Protein AF-A0A118H5D2-F1 (afdb_monomer_lite)

Foldseek 3Di:
DDDDDPDDDDDDFDKDWDAPVPPVPFDWAPPVPDPDDDFFTKTWGKTWIAGPVNPDGDGMWTWMWTWHDDDVVVPDTDIDIDTDDDPDD

Radius of gyration: 18.21 Å; chains: 1; bounding box: 45×58×40 Å

Organism: Cynara cardunculus var. scolymus (NCBI:txid59895)

Structure (mmCIF, N/CA/C/O backbone):
data_AF-A0A118H5D2-F1
#
_entry.id   AF-A0A118H5D2-F1
#
loop_
_atom_site.group_PDB
_atom_site.id
_atom_site.type_symbol
_atom_site.label_atom_id
_atom_site.label_alt_id
_atom_site.label_comp_id
_atom_site.label_asym_id
_atom_site.label_entity_id
_atom_site.label_seq_id
_atom_site.pdbx_PDB_ins_code
_atom_site.Cartn_x
_atom_site.Cartn_y
_atom_site.Cartn_z
_atom_site.occupancy
_atom_site.B_iso_or_equiv
_atom_site.auth_seq_id
_atom_site.auth_comp_id
_atom_site.auth_asym_id
_atom_site.auth_atom_id
_atom_site.pdbx_PDB_model_num
ATOM 1 N N . MET A 1 1 ? -6.822 46.649 1.863 1.00 42.31 1 MET A N 1
ATOM 2 C CA . MET A 1 1 ? -7.137 45.844 3.063 1.00 42.31 1 MET A CA 1
ATOM 3 C C . MET A 1 1 ? -7.221 44.385 2.634 1.00 42.31 1 MET A C 1
ATOM 5 O O . MET A 1 1 ? -8.183 44.035 1.966 1.00 42.31 1 MET A O 1
ATOM 9 N N . SER A 1 2 ? -6.207 43.556 2.903 1.00 59.47 2 SER A N 1
ATOM 10 C CA . SER A 1 2 ? -6.314 42.108 2.667 1.00 59.47 2 SER A CA 1
ATOM 11 C C . SER A 1 2 ? -7.047 41.476 3.849 1.00 59.47 2 SER A C 1
ATOM 13 O O . SER A 1 2 ? -6.579 41.583 4.982 1.00 59.47 2 SER A O 1
ATOM 15 N N . SER A 1 3 ? -8.195 40.848 3.611 1.00 62.91 3 SER A N 1
ATOM 16 C CA . SER A 1 3 ? -8.889 40.064 4.632 1.00 62.91 3 SER A CA 1
ATOM 17 C C . SER A 1 3 ? -8.047 38.838 4.990 1.00 62.91 3 SER A C 1
ATOM 19 O O . SER A 1 3 ? -7.777 38.003 4.128 1.00 62.91 3 SER A O 1
ATOM 21 N N . ILE A 1 4 ? -7.639 38.721 6.251 1.00 68.06 4 ILE A N 1
ATOM 22 C CA . ILE A 1 4 ? -7.051 37.491 6.785 1.00 68.06 4 ILE A CA 1
ATOM 23 C C . ILE A 1 4 ? -8.213 36.515 6.978 1.00 68.06 4 ILE A C 1
ATOM 25 O O . ILE A 1 4 ? -9.050 36.711 7.858 1.00 68.06 4 ILE A O 1
ATOM 29 N N . ALA A 1 5 ? -8.310 35.501 6.119 1.00 71.75 5 ALA A N 1
ATOM 30 C CA . ALA A 1 5 ? -9.229 34.393 6.350 1.00 71.75 5 ALA A CA 1
ATOM 31 C C . ALA A 1 5 ? -8.834 33.686 7.664 1.00 71.75 5 ALA A C 1
ATOM 33 O O . ALA A 1 5 ? -7.634 33.520 7.907 1.00 71.75 5 ALA A O 1
ATOM 34 N N . PRO A 1 6 ? -9.788 33.267 8.518 1.00 72.81 6 PRO A N 1
ATOM 35 C CA . PRO A 1 6 ? -9.464 32.506 9.718 1.00 72.81 6 PRO A CA 1
ATOM 36 C C . PRO A 1 6 ? -8.676 31.254 9.336 1.00 72.81 6 PRO A C 1
ATOM 38 O O . PRO A 1 6 ? -9.078 30.508 8.441 1.00 72.81 6 PRO A O 1
ATOM 41 N N . GLN A 1 7 ? -7.549 31.024 10.003 1.00 79.12 7 GLN A N 1
ATOM 42 C CA . GLN A 1 7 ? -6.755 29.828 9.769 1.00 79.12 7 GLN A CA 1
ATOM 43 C C . GLN A 1 7 ? -7.571 28.598 10.182 1.00 79.12 7 GLN A C 1
ATOM 45 O O . GLN A 1 7 ? -8.023 28.496 11.323 1.00 79.12 7 GLN A O 1
ATOM 50 N N . ALA A 1 8 ? -7.804 27.686 9.236 1.00 85.50 8 ALA A N 1
ATOM 51 C CA . ALA A 1 8 ? -8.578 26.476 9.486 1.00 85.50 8 ALA A CA 1
ATOM 52 C C . ALA A 1 8 ? -7.916 25.620 10.580 1.00 85.50 8 ALA A C 1
ATOM 54 O O . ALA A 1 8 ? -6.690 25.489 10.630 1.00 85.50 8 ALA A O 1
ATOM 55 N N . LYS A 1 9 ? -8.734 25.023 11.454 1.00 91.81 9 LYS A N 1
ATOM 56 C CA . LYS A 1 9 ? -8.258 24.122 12.508 1.00 91.81 9 LYS A CA 1
ATOM 57 C C . LYS A 1 9 ? -7.699 22.844 11.882 1.00 91.81 9 LYS A C 1
ATOM 59 O O . LYS A 1 9 ? -8.408 22.140 11.167 1.00 91.81 9 LYS A O 1
ATOM 64 N N . VAL A 1 10 ? -6.438 22.540 12.175 1.00 93.31 10 VAL A N 1
ATOM 65 C CA . VAL A 1 10 ? -5.779 21.305 11.736 1.00 93.31 10 VAL A CA 1
ATOM 66 C C . VAL A 1 10 ? -6.098 20.182 12.721 1.00 93.31 10 VAL A C 1
ATOM 68 O O . VAL A 1 10 ? -6.028 20.376 13.934 1.00 93.31 10 VAL A O 1
ATOM 71 N N . HIS A 1 11 ? -6.440 19.011 12.189 1.00 93.50 11 HIS A N 1
ATOM 72 C CA . HIS A 1 11 ? -6.614 17.776 12.946 1.00 93.50 11 HIS A CA 1
ATOM 73 C C . HIS A 1 11 ? -5.657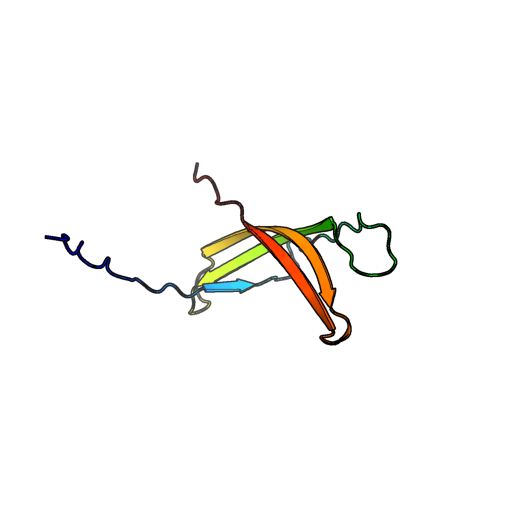 16.724 12.386 1.00 93.50 11 HIS A C 1
ATOM 75 O O . HIS A 1 11 ? -5.716 16.409 11.199 1.00 93.50 11 HIS A O 1
ATOM 81 N N . GLU A 1 12 ? -4.774 16.202 13.231 1.00 95.56 12 GLU A N 1
ATOM 82 C CA . GLU A 1 12 ? -3.838 15.145 12.853 1.00 95.56 12 GLU A CA 1
ATOM 83 C C . GLU A 1 12 ? -4.509 13.770 12.966 1.00 95.56 12 GLU A C 1
ATOM 85 O O . GLU A 1 12 ? -5.224 13.492 13.931 1.00 95.56 12 GLU A O 1
ATOM 90 N N . LEU A 1 13 ? -4.284 12.915 11.967 1.00 95.00 13 LEU A N 1
ATOM 91 C CA . LEU A 1 13 ? -4.765 11.539 11.927 1.00 95.00 13 LEU A CA 1
ATOM 92 C C . LEU A 1 13 ? -3.597 10.618 11.574 1.00 95.00 13 LEU A C 1
ATOM 94 O O . LEU A 1 13 ? -3.058 10.692 10.471 1.00 95.00 13 LEU A O 1
ATOM 98 N N . CYS A 1 14 ? -3.252 9.722 12.495 1.00 96.81 14 CYS A N 1
ATOM 99 C CA . CYS A 1 14 ? -2.212 8.718 12.300 1.00 96.81 14 CYS A CA 1
ATOM 100 C C . CYS A 1 14 ? -2.837 7.358 11.976 1.00 96.81 14 CYS A C 1
ATOM 102 O O . CYS A 1 14 ? -3.778 6.917 12.640 1.00 96.81 14 CYS A O 1
ATOM 104 N N . VAL A 1 15 ? -2.297 6.684 10.964 1.00 97.69 15 VAL A N 1
ATOM 105 C CA . VAL A 1 15 ? -2.729 5.350 10.531 1.00 97.69 15 VAL A CA 1
ATOM 106 C C . VAL A 1 15 ? -1.523 4.494 10.167 1.00 97.69 15 VAL A C 1
ATOM 108 O O . VAL A 1 15 ? -0.475 5.018 9.790 1.00 97.69 15 VAL A O 1
ATOM 111 N N . TYR A 1 16 ? -1.694 3.177 10.224 1.00 98.12 16 TYR A N 1
ATOM 112 C CA . TYR A 1 16 ? -0.741 2.219 9.671 1.00 98.12 16 TYR A CA 1
ATOM 113 C C . TYR A 1 16 ? -1.298 1.600 8.392 1.00 98.12 16 TYR A C 1
ATOM 115 O O . TYR A 1 16 ? -2.386 1.028 8.402 1.00 98.12 16 TYR A O 1
ATOM 123 N N . GLU A 1 17 ? -0.541 1.673 7.300 1.00 97.69 17 GLU A N 1
ATOM 124 C CA . GLU A 1 17 ? -0.798 0.912 6.076 1.00 97.69 17 GLU A CA 1
ATOM 125 C C . GLU A 1 17 ? 0.094 -0.336 6.069 1.00 97.69 17 GLU A C 1
ATOM 127 O O . GLU A 1 17 ? 1.320 -0.234 6.052 1.00 97.69 17 GLU A O 1
ATOM 132 N N . ILE A 1 18 ? -0.512 -1.523 6.099 1.00 98.25 18 ILE A N 1
ATOM 133 C CA . ILE A 1 18 ? 0.196 -2.795 6.256 1.00 98.25 18 ILE A CA 1
ATOM 134 C C . ILE A 1 18 ? -0.140 -3.724 5.092 1.00 98.25 18 ILE A C 1
ATOM 136 O O . ILE A 1 18 ? -1.305 -4.033 4.817 1.00 98.25 18 ILE A O 1
ATOM 140 N N . ASN A 1 19 ? 0.904 -4.205 4.417 1.00 97.75 19 ASN A N 1
ATOM 141 C CA . ASN A 1 19 ? 0.792 -5.312 3.478 1.00 97.75 19 ASN A CA 1
ATOM 142 C C . ASN A 1 19 ? 0.967 -6.643 4.223 1.00 97.75 19 ASN A C 1
ATOM 144 O O . ASN A 1 19 ? 2.088 -7.085 4.473 1.00 97.75 19 ASN A O 1
ATOM 148 N N . GLU A 1 20 ? -0.149 -7.295 4.540 1.00 98.12 20 GLU A N 1
ATOM 149 C CA . GLU A 1 20 ? -0.176 -8.618 5.182 1.00 98.12 20 GLU A CA 1
ATOM 150 C C . GLU A 1 20 ? 0.046 -9.783 4.206 1.00 98.12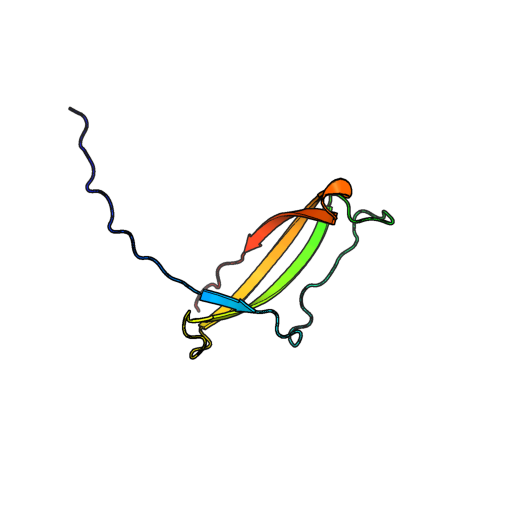 20 GLU A C 1
ATOM 152 O O . GLU A 1 20 ? -0.010 -10.943 4.600 1.00 98.12 20 GLU A O 1
ATOM 157 N N . ARG A 1 21 ? 0.344 -9.487 2.933 1.00 97.31 21 ARG A N 1
ATOM 158 C CA . ARG A 1 21 ? 0.642 -10.458 1.866 1.00 97.31 21 ARG A CA 1
ATOM 159 C C . ARG A 1 21 ? -0.506 -11.421 1.541 1.00 97.31 21 ARG A C 1
ATOM 161 O O . ARG A 1 21 ? -0.298 -12.397 0.829 1.00 97.31 21 ARG A O 1
ATOM 168 N N . ASP A 1 22 ? -1.723 -11.110 1.980 1.00 97.88 22 ASP A N 1
ATOM 169 C CA . ASP A 1 22 ? -2.937 -11.915 1.793 1.00 97.88 22 ASP A CA 1
ATOM 170 C C . ASP A 1 22 ? -3.886 -11.360 0.710 1.00 97.88 22 ASP A C 1
ATOM 172 O O . ASP A 1 22 ? -4.992 -11.860 0.525 1.00 97.88 22 ASP A O 1
ATOM 176 N N . ARG A 1 23 ? -3.461 -10.322 -0.028 1.00 95.81 23 ARG A N 1
ATOM 177 C CA . ARG A 1 23 ? -4.278 -9.624 -1.046 1.00 95.81 23 ARG A CA 1
ATOM 178 C C . ARG A 1 23 ? -3.751 -9.741 -2.478 1.00 95.81 23 ARG A C 1
ATOM 180 O O . ARG A 1 23 ? -4.231 -9.027 -3.353 1.00 95.81 23 ARG A O 1
ATOM 187 N N . GLY A 1 24 ? -2.723 -10.560 -2.716 1.00 95.81 24 GLY A N 1
ATOM 188 C CA . GLY A 1 24 ? -2.043 -10.617 -4.020 1.00 95.81 24 GLY A CA 1
ATOM 189 C C . GLY A 1 24 ? -1.406 -9.282 -4.441 1.00 95.81 24 GLY A C 1
ATOM 190 O O . GLY A 1 24 ? -1.260 -9.016 -5.630 1.00 95.81 24 GLY A O 1
ATOM 191 N N . SER A 1 25 ? -1.072 -8.427 -3.467 1.00 96.44 25 SER A N 1
ATOM 192 C CA . SER A 1 25 ? -0.544 -7.072 -3.651 1.00 96.44 25 SER A CA 1
ATOM 193 C C . SER A 1 25 ? 0.900 -6.968 -3.137 1.00 96.44 25 SER A C 1
ATOM 195 O O . SER A 1 25 ? 1.217 -7.568 -2.104 1.00 96.44 25 SER A O 1
ATOM 197 N N . PRO A 1 26 ? 1.766 -6.163 -3.781 1.00 96.31 26 PRO A N 1
ATOM 198 C CA . PRO A 1 26 ? 1.520 -5.467 -5.046 1.00 96.31 26 PRO A CA 1
ATOM 199 C C . PRO A 1 26 ? 1.608 -6.411 -6.256 1.00 96.31 26 PRO A C 1
ATOM 201 O O . PRO A 1 26 ? 2.224 -7.474 -6.182 1.00 96.31 26 PRO A O 1
ATOM 204 N N . ALA A 1 27 ? 1.052 -5.990 -7.393 1.00 95.88 27 ALA A N 1
ATOM 205 C CA . ALA A 1 27 ? 1.233 -6.667 -8.676 1.00 95.88 27 ALA A CA 1
ATOM 206 C C . ALA A 1 27 ? 2.260 -5.908 -9.528 1.00 95.88 27 ALA A C 1
ATOM 208 O O . ALA A 1 27 ? 2.066 -4.735 -9.822 1.00 95.88 27 ALA A O 1
ATOM 209 N N . TYR A 1 28 ? 3.349 -6.555 -9.947 1.00 93.06 28 TYR A N 1
ATOM 210 C CA . TYR A 1 28 ? 4.364 -5.916 -10.793 1.00 93.06 28 TYR A CA 1
ATOM 211 C C . TYR A 1 28 ? 4.085 -6.158 -12.275 1.00 93.06 28 TYR A C 1
ATOM 213 O O . TYR A 1 28 ? 4.221 -7.278 -12.766 1.00 93.06 28 TYR A O 1
ATOM 221 N N . LEU A 1 29 ? 3.768 -5.093 -13.008 1.00 94.06 29 LEU A N 1
ATOM 222 C CA . LEU A 1 29 ? 3.582 -5.121 -14.455 1.00 94.06 29 LEU A CA 1
ATOM 223 C C . LEU A 1 29 ? 4.818 -4.512 -15.134 1.00 94.06 29 LEU A C 1
ATOM 2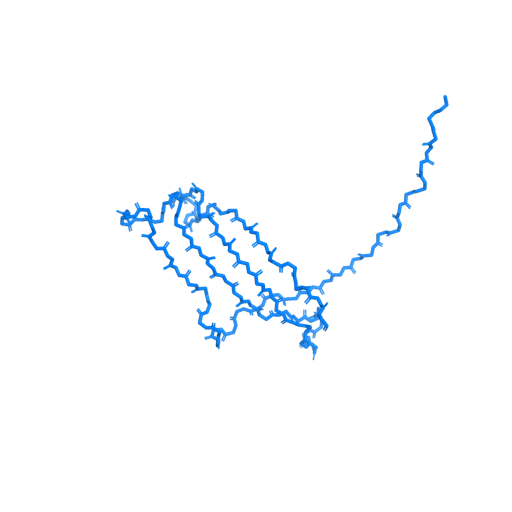25 O O . LEU A 1 29 ? 4.986 -3.293 -15.195 1.00 94.06 29 LEU A O 1
ATOM 229 N N . ARG A 1 30 ? 5.700 -5.382 -15.641 1.00 92.19 30 ARG A N 1
ATOM 230 C CA . ARG A 1 30 ? 6.992 -5.040 -16.273 1.00 92.19 30 ARG A CA 1
ATOM 231 C C . ARG A 1 30 ? 6.840 -4.585 -17.722 1.00 92.19 30 ARG A C 1
ATOM 233 O O . ARG A 1 30 ? 7.327 -5.225 -18.655 1.00 92.19 30 ARG A O 1
ATOM 240 N N . LEU A 1 31 ? 6.117 -3.490 -17.915 1.00 92.69 31 LEU A N 1
ATOM 241 C CA . LEU A 1 31 ? 5.771 -2.979 -19.239 1.00 92.69 31 LEU A CA 1
ATOM 242 C C . LEU A 1 31 ? 6.948 -2.305 -19.953 1.00 92.69 31 LEU A C 1
ATOM 244 O O . LEU A 1 31 ? 6.950 -2.241 -21.182 1.00 92.69 31 LEU A O 1
ATOM 248 N N . GLY A 1 32 ? 7.975 -1.866 -19.220 1.00 82.56 32 GLY A N 1
ATOM 249 C CA . GLY A 1 32 ? 9.157 -1.225 -19.794 1.00 82.56 32 GLY A CA 1
ATOM 250 C C . GLY A 1 32 ? 10.069 -2.166 -20.592 1.00 82.56 32 GLY A C 1
ATOM 251 O O . GLY A 1 32 ? 10.976 -1.689 -21.272 1.00 82.56 32 GLY A O 1
ATOM 252 N N . LYS A 1 33 ? 9.836 -3.491 -20.534 1.00 84.38 33 LYS A N 1
ATOM 253 C CA . LYS A 1 33 ? 10.586 -4.543 -21.260 1.00 84.38 33 LYS A CA 1
ATOM 254 C C . LYS A 1 33 ? 12.112 -4.459 -21.090 1.00 84.38 33 LYS A C 1
ATOM 256 O O . LYS A 1 33 ? 12.869 -4.853 -21.974 1.00 84.38 33 LYS A O 1
ATOM 261 N N . LYS A 1 34 ? 12.571 -3.944 -19.949 1.00 89.25 34 LYS A N 1
ATOM 262 C CA . LYS A 1 34 ? 13.986 -3.887 -19.565 1.00 89.25 34 LYS A CA 1
ATOM 263 C C . LYS A 1 34 ? 14.268 -4.910 -18.463 1.00 89.25 34 LYS A C 1
ATOM 265 O O . LYS A 1 34 ? 13.361 -5.247 -17.705 1.00 89.25 34 LYS A O 1
ATOM 270 N N . PRO A 1 35 ? 15.521 -5.385 -18.337 1.00 89.25 35 PRO A N 1
ATOM 271 C CA . PRO A 1 35 ? 15.906 -6.310 -17.267 1.00 89.25 35 PRO A CA 1
ATOM 272 C C . PRO A 1 35 ? 15.846 -5.665 -15.876 1.00 89.25 35 PRO A C 1
ATOM 274 O O . PRO A 1 35 ? 15.863 -6.361 -14.866 1.00 89.25 35 PRO A O 1
ATOM 277 N N . VAL A 1 36 ? 15.780 -4.334 -15.825 1.00 91.25 36 VAL A N 1
ATOM 278 C CA . VAL A 1 36 ? 15.645 -3.548 -14.603 1.00 91.25 36 VAL A CA 1
ATOM 279 C C . VAL A 1 36 ? 14.367 -2.726 -14.645 1.00 91.25 36 VAL A C 1
ATOM 281 O O . VAL A 1 36 ? 13.877 -2.364 -15.718 1.00 91.25 36 VAL A O 1
ATOM 284 N N . ASN A 1 37 ? 13.881 -2.398 -13.452 1.00 90.19 37 ASN A N 1
ATOM 285 C CA . ASN A 1 37 ? 12.816 -1.439 -13.196 1.00 90.19 37 ASN A CA 1
ATOM 286 C C . ASN A 1 37 ? 13.018 -0.202 -14.082 1.00 90.19 37 ASN A C 1
ATOM 288 O O . ASN A 1 37 ? 14.083 0.420 -14.069 1.00 90.19 37 ASN A O 1
ATOM 292 N N . SER A 1 38 ? 12.019 0.146 -14.890 1.00 92.12 38 SER A N 1
ATOM 293 C CA . SER A 1 38 ? 12.138 1.272 -15.814 1.00 92.12 38 SER A CA 1
ATOM 294 C C . SER A 1 38 ? 10.856 2.079 -15.967 1.00 92.12 38 SER A C 1
ATOM 296 O O . SER A 1 38 ? 9.770 1.626 -15.615 1.00 92.12 38 SER A O 1
ATOM 298 N N . LEU A 1 39 ? 11.008 3.310 -16.462 1.00 93.19 39 LEU A N 1
ATOM 299 C CA . LEU A 1 39 ? 9.900 4.236 -16.680 1.00 93.19 39 LEU A CA 1
ATOM 300 C C . LEU A 1 39 ? 8.733 3.541 -17.399 1.00 93.19 39 LEU A C 1
ATOM 302 O O . LEU A 1 39 ? 8.928 2.958 -18.466 1.00 93.19 39 LEU A O 1
ATOM 306 N N . GLY A 1 40 ? 7.538 3.644 -16.816 1.00 89.06 40 GLY A N 1
ATOM 307 C CA . GLY A 1 40 ? 6.313 3.060 -17.365 1.00 89.06 40 GLY A CA 1
ATOM 308 C C . GLY A 1 40 ? 5.963 1.664 -16.843 1.00 89.06 40 GLY A C 1
ATOM 309 O O . GLY A 1 40 ? 4.868 1.189 -17.136 1.00 89.06 40 GLY A O 1
ATOM 310 N N . ASP A 1 41 ? 6.820 1.019 -16.040 1.00 94.44 41 ASP A N 1
ATOM 311 C CA . ASP A 1 41 ? 6.377 -0.126 -15.237 1.00 94.44 41 ASP A CA 1
ATOM 312 C C . ASP A 1 41 ? 5.248 0.321 -14.295 1.00 94.44 41 ASP A C 1
ATOM 314 O O . ASP A 1 41 ? 5.308 1.396 -13.686 1.00 94.44 41 ASP A O 1
ATOM 318 N N . LEU A 1 42 ? 4.222 -0.519 -14.169 1.00 94.75 42 LEU A N 1
ATOM 319 C CA . LEU A 1 42 ? 3.062 -0.250 -13.328 1.00 94.75 42 LEU A CA 1
ATOM 320 C C . LEU A 1 42 ? 3.046 -1.198 -12.139 1.00 94.75 42 LEU A C 1
ATOM 322 O O . LEU A 1 42 ? 3.346 -2.386 -12.263 1.00 94.75 42 LEU A O 1
ATOM 326 N N . VAL A 1 43 ? 2.653 -0.667 -10.988 1.00 95.69 43 VAL A N 1
ATOM 327 C CA . VAL A 1 43 ? 2.530 -1.420 -9.745 1.00 95.69 43 VAL A CA 1
ATOM 328 C C . VAL A 1 43 ? 1.183 -1.102 -9.092 1.00 95.69 43 VAL A C 1
ATOM 330 O O . VAL A 1 43 ? 1.109 -0.230 -8.221 1.00 95.69 43 VAL A O 1
ATOM 333 N N . PRO A 1 44 ? 0.084 -1.749 -9.526 1.00 96.38 44 PRO A N 1
ATOM 334 C CA . PRO A 1 44 ? -1.166 -1.744 -8.775 1.00 96.38 44 PRO A CA 1
ATOM 335 C C . PRO A 1 44 ? -0.959 -2.320 -7.369 1.00 96.38 44 PRO A C 1
ATOM 337 O O . PRO A 1 44 ? -0.262 -3.327 -7.199 1.00 96.38 44 PRO A O 1
ATOM 340 N N . PHE A 1 45 ? -1.570 -1.701 -6.360 1.00 96.88 45 PHE A N 1
ATOM 341 C CA . PHE A 1 45 ? -1.461 -2.150 -4.974 1.00 96.88 45 PHE A CA 1
ATOM 342 C C . PHE A 1 45 ? -2.753 -1.934 -4.184 1.00 96.88 45 PHE A C 1
ATOM 344 O O . PHE A 1 45 ? -3.553 -1.037 -4.452 1.00 96.88 45 PHE A O 1
ATOM 351 N N . THR A 1 46 ? -2.934 -2.774 -3.170 1.00 97.25 46 THR A N 1
ATOM 352 C CA . THR A 1 46 ? -3.929 -2.600 -2.117 1.00 97.25 46 THR A CA 1
ATOM 353 C C . THR A 1 46 ? -3.407 -3.168 -0.801 1.00 97.25 46 THR A C 1
ATOM 355 O O . THR A 1 46 ? -3.019 -4.335 -0.737 1.00 97.25 46 THR A O 1
ATOM 358 N N . ASN A 1 47 ? -3.408 -2.356 0.255 1.00 97.44 47 ASN A N 1
ATOM 359 C CA . ASN A 1 47 ? -2.953 -2.744 1.591 1.00 97.44 47 ASN A CA 1
ATOM 360 C C . ASN A 1 47 ? -4.055 -2.500 2.622 1.00 97.44 47 ASN A C 1
ATOM 362 O O . ASN A 1 47 ? -5.051 -1.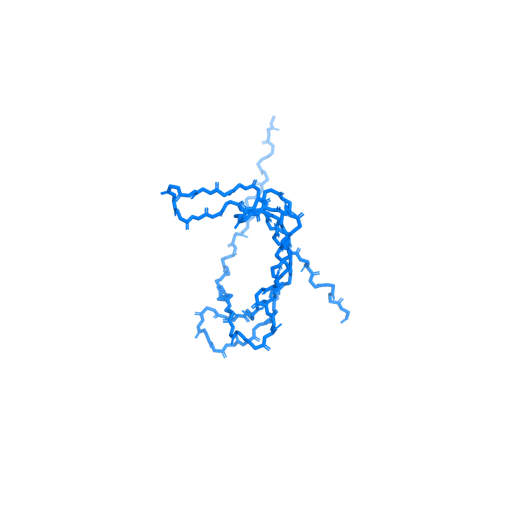832 2.345 1.00 97.44 47 ASN A O 1
ATOM 366 N N . LYS A 1 48 ? -3.901 -3.062 3.819 1.00 97.75 48 LYS A N 1
ATOM 367 C CA . LYS A 1 48 ? -4.840 -2.882 4.929 1.00 97.75 48 LYS A CA 1
ATOM 368 C C . LYS A 1 48 ? -4.482 -1.609 5.696 1.00 97.75 48 LYS A C 1
ATOM 370 O O . LYS A 1 48 ? -3.304 -1.350 5.909 1.00 97.75 48 LYS A O 1
ATOM 375 N N . VAL A 1 49 ? -5.481 -0.833 6.112 1.00 97.75 49 VAL A N 1
ATOM 376 C CA . VAL A 1 49 ? -5.284 0.376 6.929 1.00 97.75 49 VAL A CA 1
ATOM 377 C C . VAL A 1 49 ? -5.809 0.139 8.338 1.00 97.75 49 VAL A C 1
ATOM 379 O O . VAL A 1 49 ? -6.938 -0.332 8.502 1.00 97.75 49 VAL A O 1
ATOM 382 N N . TYR A 1 50 ? -5.003 0.492 9.331 1.00 97.94 50 TYR A N 1
ATOM 383 C CA . TYR A 1 50 ? -5.272 0.338 10.757 1.00 97.94 50 TYR A CA 1
ATOM 384 C C . TYR A 1 50 ? -5.161 1.672 11.493 1.00 97.94 50 TYR A C 1
ATOM 386 O O . TYR A 1 50 ? -4.454 2.581 11.047 1.00 97.94 50 TYR A O 1
ATOM 394 N N . SER A 1 51 ? -5.846 1.780 12.629 1.00 97.94 51 SER A N 1
ATOM 395 C CA . SER A 1 51 ? -5.688 2.894 13.565 1.00 97.94 51 SER A CA 1
ATOM 396 C C . SER A 1 51 ? -4.268 2.959 14.133 1.00 97.94 51 SER A C 1
ATOM 398 O O . SER A 1 51 ? -3.528 1.975 14.124 1.00 97.94 51 SER A O 1
ATOM 400 N N . ALA A 1 52 ? -3.880 4.130 14.645 1.00 97.56 52 ALA A N 1
ATOM 401 C CA . ALA A 1 52 ? -2.556 4.356 15.230 1.00 97.56 52 ALA A CA 1
ATOM 402 C C . ALA A 1 52 ? -2.236 3.456 16.438 1.00 97.56 52 ALA A C 1
ATOM 404 O O . ALA A 1 52 ? -1.072 3.173 16.698 1.00 97.56 52 ALA A O 1
ATOM 405 N N . ASP A 1 53 ? -3.252 2.997 17.169 1.00 97.62 53 ASP A N 1
ATOM 406 C CA . ASP A 1 53 ? -3.110 2.056 18.288 1.00 97.62 53 ASP A CA 1
ATOM 407 C C . ASP A 1 53 ? -3.080 0.578 17.845 1.00 97.62 53 ASP A C 1
ATOM 409 O O . ASP A 1 53 ? -2.976 -0.319 18.684 1.00 97.62 53 ASP A O 1
ATOM 413 N N . LEU A 1 54 ? -3.181 0.324 16.532 1.00 97.81 54 LEU A N 1
ATOM 414 C CA . LEU A 1 54 ? -3.255 -0.997 15.902 1.00 97.81 54 LEU A CA 1
ATOM 415 C C . LEU A 1 54 ? -4.419 -1.879 16.392 1.00 97.81 54 LEU A C 1
ATOM 417 O O . LEU A 1 54 ? -4.436 -3.074 16.105 1.00 97.81 54 LEU A O 1
ATOM 421 N N . GLN A 1 55 ? -5.410 -1.315 17.089 1.00 98.19 55 GLN A N 1
ATOM 422 C CA . GLN A 1 55 ? -6.546 -2.080 17.619 1.00 98.19 55 GLN A CA 1
ATOM 423 C C . GLN A 1 55 ? -7.692 -2.209 16.614 1.00 98.19 55 GLN A C 1
ATOM 425 O O . GLN A 1 55 ? -8.457 -3.170 16.665 1.00 98.19 55 GLN A O 1
ATOM 430 N N . THR A 1 56 ? -7.823 -1.255 15.686 1.00 97.62 56 THR A N 1
ATOM 431 C CA . THR A 1 56 ? -8.971 -1.181 14.776 1.00 97.62 56 THR A CA 1
ATOM 432 C C . THR A 1 56 ? -8.542 -1.295 13.321 1.00 97.62 56 THR A C 1
ATOM 434 O O . THR A 1 56 ? -7.689 -0.548 12.836 1.00 97.62 56 THR A O 1
ATOM 437 N N . ARG A 1 57 ? -9.197 -2.197 12.582 1.00 97.75 57 ARG A N 1
ATOM 438 C CA . ARG A 1 57 ? -9.094 -2.273 11.123 1.00 97.75 57 ARG A CA 1
ATOM 439 C C . ARG A 1 57 ? -9.996 -1.214 10.486 1.00 97.75 57 ARG A C 1
ATOM 441 O O . ARG A 1 57 ? -11.212 -1.367 10.488 1.00 97.75 57 ARG A O 1
ATOM 448 N N . LEU A 1 58 ? -9.397 -0.170 9.915 1.00 97.12 58 LEU A N 1
ATOM 449 C CA . LEU A 1 58 ? -10.118 0.980 9.355 1.00 97.12 58 LEU A CA 1
ATOM 450 C C . LEU A 1 58 ? -10.567 0.767 7.904 1.00 97.12 58 LEU A C 1
ATOM 452 O O . LEU A 1 58 ? -11.622 1.252 7.512 1.00 97.12 58 LEU A O 1
ATOM 456 N N . GLY A 1 59 ? -9.777 0.061 7.089 1.00 96.25 59 GLY A N 1
ATOM 457 C CA . GLY A 1 59 ? -10.113 -0.120 5.674 1.00 96.25 59 GLY A CA 1
ATOM 458 C C . GLY A 1 59 ? -8.970 -0.649 4.817 1.00 96.25 59 GLY A C 1
ATOM 459 O O . GLY A 1 59 ? -8.204 -1.521 5.248 1.00 96.25 59 GLY A O 1
ATOM 460 N N . ILE A 1 60 ? -8.876 -0.150 3.583 1.00 96.75 60 ILE A N 1
ATOM 461 C CA . ILE A 1 60 ? -7.796 -0.460 2.641 1.00 96.75 60 ILE A CA 1
ATOM 462 C C . ILE A 1 60 ? -7.290 0.800 1.938 1.00 96.75 60 ILE A C 1
ATOM 464 O O . ILE A 1 60 ? -8.050 1.741 1.722 1.00 96.75 60 ILE A O 1
ATOM 468 N N . THR A 1 61 ? -6.030 0.778 1.517 1.00 96.25 61 THR A N 1
ATOM 469 C CA . THR A 1 61 ? -5.570 1.593 0.391 1.00 96.25 61 THR A CA 1
ATOM 470 C C . THR A 1 61 ? -5.817 0.824 -0.901 1.00 96.25 61 THR A C 1
ATOM 472 O O . THR A 1 61 ? -5.786 -0.413 -0.934 1.00 96.25 61 THR A O 1
ATOM 475 N N . ALA A 1 62 ? -6.094 1.549 -1.975 1.00 96.00 62 ALA A N 1
ATOM 476 C CA . ALA A 1 62 ? -6.178 1.009 -3.321 1.00 96.00 62 ALA A CA 1
ATOM 477 C C . ALA A 1 62 ? -5.613 2.061 -4.267 1.00 96.00 62 ALA A C 1
ATOM 479 O O . ALA A 1 62 ? -5.995 3.229 -4.195 1.00 96.00 62 ALA A O 1
ATOM 480 N N . GLY A 1 63 ? -4.696 1.665 -5.138 1.00 94.75 63 GLY A N 1
ATOM 481 C CA . GLY A 1 63 ? -4.025 2.612 -6.009 1.00 94.75 63 GLY A CA 1
ATOM 482 C C . GLY A 1 63 ? -3.123 1.944 -7.027 1.00 94.75 63 GLY A C 1
ATOM 483 O O . GLY A 1 63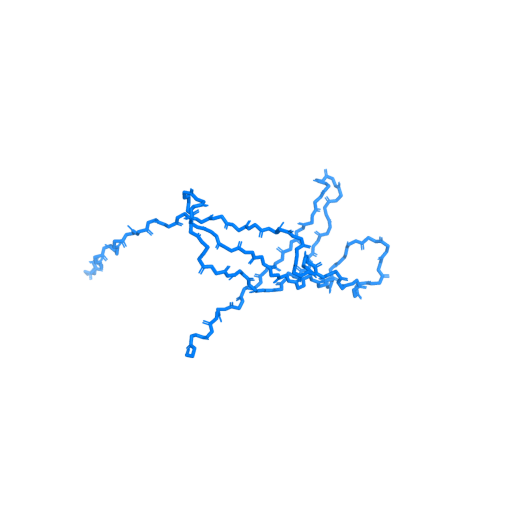 ? -3.040 0.718 -7.134 1.00 94.75 63 GLY A O 1
ATOM 484 N N . ILE A 1 64 ? -2.440 2.788 -7.788 1.00 94.75 64 ILE A N 1
ATOM 485 C CA . ILE A 1 64 ? -1.438 2.372 -8.759 1.00 94.75 64 ILE A CA 1
ATOM 486 C C . ILE A 1 64 ? -0.210 3.265 -8.642 1.00 94.75 64 ILE A C 1
ATOM 488 O O . ILE A 1 64 ? -0.311 4.492 -8.605 1.00 94.75 64 ILE A O 1
ATOM 492 N N . CYS A 1 65 ? 0.954 2.629 -8.588 1.00 94.88 65 CYS A N 1
ATOM 493 C CA . CYS A 1 65 ? 2.243 3.288 -8.693 1.00 94.88 65 CYS A CA 1
ATOM 494 C C . CYS A 1 65 ? 2.756 3.176 -10.132 1.00 94.88 65 CYS A C 1
ATOM 496 O O . CYS A 1 65 ? 2.795 2.087 -10.700 1.00 94.88 65 CYS A O 1
ATOM 498 N N . ILE A 1 66 ? 3.182 4.296 -10.706 1.00 93.62 66 ILE A N 1
ATOM 499 C CA . ILE A 1 66 ? 3.877 4.368 -11.990 1.00 93.62 66 ILE A CA 1
ATOM 500 C C . ILE A 1 66 ? 5.350 4.610 -11.690 1.00 93.62 66 ILE A C 1
ATOM 502 O O . ILE A 1 66 ? 5.716 5.593 -11.033 1.00 93.62 66 ILE A O 1
ATOM 506 N N . LEU A 1 67 ? 6.206 3.711 -12.163 1.00 93.00 67 LEU A N 1
ATOM 507 C CA . LEU A 1 67 ? 7.639 3.857 -11.995 1.00 93.00 67 LEU A CA 1
ATOM 508 C C . LEU A 1 67 ? 8.154 5.007 -12.868 1.00 93.00 67 LEU A C 1
ATOM 510 O O . LEU A 1 67 ? 7.907 5.025 -14.072 1.00 93.00 67 LEU A O 1
ATOM 514 N N . ILE A 1 68 ? 8.896 5.943 -12.269 1.00 92.75 68 ILE A N 1
ATOM 515 C CA . ILE A 1 68 ? 9.461 7.113 -12.960 1.00 92.75 68 ILE A CA 1
ATOM 516 C C . ILE A 1 68 ? 10.943 6.908 -13.262 1.00 92.75 68 ILE A C 1
ATOM 518 O O . ILE A 1 68 ? 11.401 7.152 -14.378 1.00 92.75 68 ILE A O 1
ATOM 522 N N . LYS A 1 69 ? 11.722 6.481 -12.264 1.00 91.69 69 LYS A N 1
ATOM 523 C CA . LYS A 1 69 ? 13.173 6.335 -12.404 1.00 91.69 69 LYS A CA 1
ATOM 524 C C . LYS A 1 69 ? 13.716 5.290 -11.439 1.00 91.69 69 LYS A C 1
ATOM 526 O O . LYS A 1 69 ? 13.484 5.395 -10.239 1.00 91.69 69 LYS A O 1
ATOM 531 N N . ASN A 1 70 ? 14.518 4.366 -11.954 1.00 90.25 70 ASN A N 1
ATOM 532 C CA . ASN A 1 70 ? 15.369 3.515 -11.130 1.00 90.25 70 ASN A CA 1
ATOM 533 C C . ASN A 1 70 ? 16.618 4.286 -10.678 1.00 90.25 70 ASN A C 1
ATOM 535 O O . ASN A 1 70 ? 17.259 4.965 -11.485 1.00 90.25 70 ASN A O 1
ATOM 539 N N . MET A 1 71 ? 16.919 4.232 -9.381 1.00 91.31 71 MET A N 1
ATOM 540 C CA . MET A 1 71 ? 18.051 4.906 -8.737 1.00 91.31 71 MET A CA 1
ATOM 541 C C . MET A 1 71 ? 18.969 3.843 -8.111 1.00 91.31 71 MET A C 1
ATOM 543 O O . MET A 1 71 ? 18.877 3.576 -6.904 1.00 91.31 71 MET A O 1
ATOM 547 N N . PRO A 1 72 ? 19.828 3.186 -8.916 1.00 90.06 72 PRO A N 1
ATOM 548 C CA . PRO A 1 72 ? 20.638 2.054 -8.465 1.00 90.06 72 PRO A CA 1
ATOM 549 C C . PRO A 1 72 ? 21.608 2.434 -7.340 1.00 90.06 72 PRO A C 1
ATOM 551 O O . PRO A 1 72 ? 21.816 1.647 -6.418 1.00 90.06 72 PRO A O 1
ATOM 554 N N . GLU A 1 73 ? 22.126 3.662 -7.347 1.00 91.94 73 GLU A N 1
ATOM 555 C CA . GLU A 1 73 ? 23.008 4.204 -6.310 1.00 91.94 73 GLU A CA 1
ATOM 556 C C . GLU A 1 73 ? 22.341 4.272 -4.928 1.00 91.94 73 GLU A C 1
ATOM 558 O O . GLU A 1 73 ? 23.016 4.168 -3.907 1.00 91.94 73 GLU A O 1
ATOM 563 N N . LYS A 1 74 ? 21.006 4.384 -4.891 1.00 90.25 74 LYS A N 1
ATOM 564 C CA . LYS A 1 74 ? 20.201 4.378 -3.659 1.00 90.25 74 LYS A CA 1
ATOM 565 C C . LYS A 1 74 ? 19.537 3.031 -3.383 1.00 90.25 74 LYS A C 1
ATOM 567 O O . LYS A 1 74 ? 18.805 2.923 -2.403 1.00 90.25 74 LYS A O 1
ATOM 572 N N . LYS A 1 75 ? 19.742 2.029 -4.249 1.00 89.75 75 LYS A N 1
ATOM 573 C CA . LYS A 1 75 ? 19.013 0.746 -4.244 1.00 89.75 75 LYS A CA 1
ATOM 574 C C . LYS A 1 75 ? 17.494 0.952 -4.128 1.00 89.75 75 LYS A C 1
ATOM 576 O O . LYS A 1 75 ? 16.819 0.263 -3.368 1.00 89.75 75 LYS A O 1
ATOM 581 N N . CYS A 1 76 ? 16.975 1.951 -4.843 1.00 87.94 76 CYS A N 1
ATOM 582 C CA . CYS A 1 76 ? 15.603 2.425 -4.702 1.00 87.94 76 CYS A CA 1
ATOM 583 C C . CYS A 1 76 ? 15.037 2.863 -6.057 1.00 87.94 76 CYS A C 1
ATOM 585 O O . CYS A 1 76 ? 15.771 3.148 -7.003 1.00 87.94 76 CYS A O 1
ATOM 587 N N . ASP A 1 77 ? 13.719 2.965 -6.127 1.00 89.56 77 ASP A N 1
ATOM 588 C CA . ASP A 1 77 ? 12.987 3.482 -7.268 1.00 89.56 77 ASP A CA 1
ATOM 589 C C . ASP A 1 77 ? 12.221 4.741 -6.874 1.00 89.56 77 ASP A C 1
ATOM 591 O O . ASP A 1 77 ? 11.607 4.814 -5.809 1.00 89.56 77 ASP A O 1
ATOM 595 N N . ARG A 1 78 ? 12.194 5.728 -7.769 1.00 89.44 78 ARG A N 1
ATOM 596 C CA . ARG A 1 78 ? 11.257 6.843 -7.672 1.00 89.44 78 ARG A CA 1
ATOM 597 C C . ARG A 1 78 ? 9.991 6.464 -8.418 1.00 89.44 78 ARG A C 1
ATOM 599 O O . ARG A 1 78 ? 10.034 6.264 -9.632 1.00 89.44 78 ARG A O 1
ATOM 606 N N . SER A 1 79 ? 8.876 6.457 -7.705 1.00 83.50 79 SER A N 1
ATOM 607 C CA . SER A 1 79 ? 7.555 6.192 -8.270 1.00 83.50 79 SER A CA 1
ATOM 608 C C . SER A 1 79 ? 6.603 7.339 -7.960 1.00 83.50 79 SER A C 1
ATOM 610 O O . SER A 1 79 ? 6.747 8.017 -6.942 1.00 83.50 79 SER A O 1
ATOM 612 N N . GLN A 1 80 ? 5.638 7.555 -8.846 1.00 82.69 80 GLN A N 1
ATOM 613 C CA . GLN A 1 80 ? 4.469 8.382 -8.575 1.00 82.69 80 GLN A CA 1
ATOM 614 C C . GLN A 1 80 ? 3.298 7.454 -8.272 1.00 82.69 80 GLN A C 1
ATOM 616 O O . GLN A 1 80 ? 3.119 6.463 -8.971 1.00 82.69 80 GLN A O 1
ATOM 621 N N . SER A 1 81 ? 2.510 7.766 -7.248 1.00 78.31 81 SER A N 1
ATOM 622 C CA . SER A 1 81 ? 1.332 6.981 -6.884 1.00 78.31 81 SER A CA 1
ATOM 623 C C . SER A 1 81 ? 0.071 7.820 -6.995 1.00 78.31 81 SER A C 1
ATOM 625 O O . SER A 1 81 ? 0.078 9.006 -6.659 1.00 78.31 81 SER A O 1
ATOM 627 N N . THR A 1 82 ? -1.011 7.192 -7.439 1.00 84.19 82 THR A N 1
ATOM 628 C CA . THR A 1 82 ? -2.371 7.716 -7.315 1.00 84.19 82 THR A CA 1
ATOM 629 C C . THR A 1 82 ? -3.216 6.701 -6.561 1.00 84.19 82 THR A C 1
ATOM 631 O O . THR A 1 82 ? -3.311 5.544 -6.979 1.00 84.19 82 THR A O 1
ATOM 634 N N . ASN A 1 83 ? -3.843 7.144 -5.473 1.00 82.12 83 ASN A N 1
ATOM 635 C CA . ASN A 1 83 ? -4.812 6.354 -4.723 1.00 82.12 83 ASN A CA 1
ATOM 636 C C . ASN A 1 83 ? -6.220 6.636 -5.243 1.00 82.12 83 ASN A C 1
ATOM 638 O O . ASN A 1 83 ? -6.562 7.785 -5.526 1.00 82.12 83 ASN A O 1
ATOM 642 N N . VAL A 1 84 ? -7.041 5.596 -5.336 1.00 68.38 84 VAL A N 1
ATOM 643 C CA . VAL A 1 84 ? -8.469 5.738 -5.614 1.00 68.38 84 VAL A CA 1
ATOM 644 C C . VAL A 1 84 ? -9.162 6.026 -4.286 1.00 68.38 84 VAL A C 1
ATOM 646 O O . VAL A 1 84 ? -9.027 5.249 -3.339 1.00 68.38 84 VAL A O 1
ATOM 649 N N . GLN A 1 85 ? -9.890 7.141 -4.187 1.00 51.09 85 GLN A N 1
ATOM 650 C CA . GLN A 1 85 ? -10.812 7.317 -3.067 1.00 51.09 85 GLN A CA 1
ATOM 651 C C . GLN A 1 85 ? -11.933 6.283 -3.218 1.00 51.09 85 GLN A C 1
ATOM 653 O O . GLN A 1 85 ? -12.504 6.184 -4.309 1.00 51.09 85 GLN A O 1
ATOM 658 N N . PRO A 1 86 ? -12.259 5.500 -2.177 1.00 48.75 86 PRO A N 1
ATOM 659 C CA . PRO A 1 86 ? -13.458 4.687 -2.227 1.00 48.75 86 PRO A CA 1
ATOM 660 C C . PRO A 1 86 ? -14.655 5.635 -2.354 1.00 48.75 86 PRO A C 1
ATOM 662 O O . PRO A 1 86 ? -14.875 6.491 -1.497 1.00 48.75 86 PRO A O 1
ATOM 665 N N . PHE A 1 87 ? -15.414 5.503 -3.442 1.00 39.00 87 PHE A N 1
ATOM 666 C CA . PHE A 1 87 ? -16.778 6.010 -3.481 1.00 39.00 87 PHE A CA 1
ATOM 667 C C . PHE A 1 87 ? -17.545 5.224 -2.415 1.00 39.00 87 PHE A C 1
ATOM 669 O O . PHE A 1 87 ? -17.735 4.019 -2.562 1.00 39.00 87 PHE A O 1
ATOM 676 N N . TYR A 1 88 ? -17.909 5.872 -1.309 1.00 41.03 88 TYR A N 1
ATOM 677 C CA . TYR A 1 88 ? -18.890 5.303 -0.392 1.00 41.03 88 TYR A CA 1
ATOM 678 C C . TYR A 1 88 ? -20.212 5.187 -1.170 1.00 41.03 88 TYR A C 1
ATOM 680 O O . TYR A 1 88 ? -20.748 6.207 -1.604 1.00 41.03 88 TYR A O 1
ATOM 688 N N . THR A 1 89 ? -20.687 3.963 -1.407 1.00 36.06 89 THR A N 1
ATOM 689 C CA . THR A 1 89 ? -22.097 3.677 -1.731 1.00 36.06 89 THR A CA 1
ATOM 690 C C . THR A 1 89 ? -22.845 3.354 -0.457 1.00 36.06 89 THR A C 1
ATOM 692 O O . THR A 1 89 ? -22.264 2.578 0.339 1.00 36.06 89 THR A O 1
#

Sequence (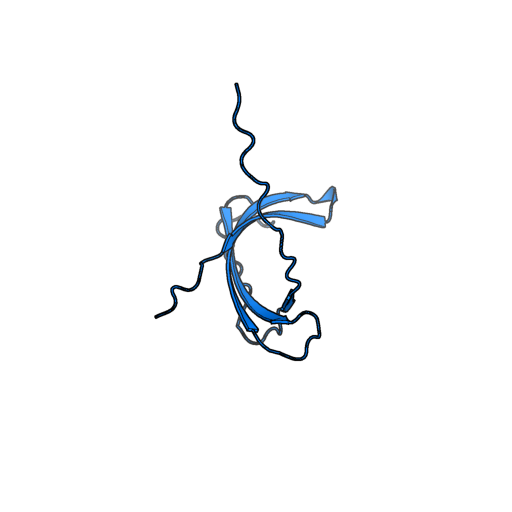89 aa):
MSSIAPQAKVHELCVYEINERDRGSPAYLRLGKKPVNSLGDLVPFTNKVYSADLQTRLGITAGICILIKNMPEKKCDRSQSTNVQPFYT

pLDDT: mean 88.07, std 14.58, range [36.06, 98.25]

Secondary structure (DSSP, 8-state):
----PPPPPP----EEEE--S-S--S--B-TT-SSS--TT-EEEEEEEEEETTS--EEEEEEEEEEEEEEEGGGTEEEEEEEEPPP---

InterPro domains:
  IPR009410 Allene oxide cyclase [PF06351] (8-82)
  IPR009410 Allene oxide cyclase [PTHR31843] (6-79)
  IPR034871 Allene oxide cyclase superfamily [SSF141493] (9-82)
  IPR044859 Allene oxide cyclase/Dirigent protein [G3DSA:2.40.480.10] (2-88)